Protein AF-X1R7K2-F1 (afdb_monomer_lite)

InterPro domains:
  IPR004323 Divalent ion tolerance protein, CutA [PF03091] (2-52)
  IPR004323 Divalent ion tolerance protein, CutA [PTHR23419] (3-52)
  IPR011322 Nitrogen regulatory PII-like, alpha/beta [SSF54913] (2-54)
  IPR015867 Nitrogen regulatory protein PII/ATP phosphoribosyltransferase, C-terminal [G3DSA:3.30.70.120] (1-55)

Sequence (55 aa):
KTEEWICIAKLRSEDYKRAESLIKENHPYDVPEIIAIPISSGNEDYLNWIRRETG

Structure (mmCIF, N/CA/C/O backbone):
data_AF-X1R7K2-F1
#
_entry.id   AF-X1R7K2-F1
#
loop_
_atom_site.group_PDB
_atom_site.id
_atom_site.type_symbol
_atom_site.label_atom_id
_atom_site.label_alt_id
_atom_site.label_comp_id
_atom_site.label_asym_id
_atom_site.label_entity_id
_atom_site.label_seq_id
_atom_site.pdbx_PDB_ins_code
_atom_site.Cartn_x
_atom_site.Cartn_y
_atom_site.Cartn_z
_atom_site.occupancy
_atom_site.B_iso_or_equiv
_atom_site.auth_seq_id
_atom_site.auth_comp_id
_atom_site.auth_asym_id
_atom_site.auth_atom_id
_atom_site.pdbx_PDB_model_num
ATOM 1 N N . LYS A 1 1 ? -6.690 17.040 20.888 1.00 63.44 1 LYS A N 1
ATOM 2 C CA . LYS A 1 1 ? -6.237 16.668 19.526 1.00 63.44 1 LYS A CA 1
ATOM 3 C C . LYS A 1 1 ? -5.424 15.397 19.669 1.00 63.44 1 LYS A C 1
ATOM 5 O O . LYS A 1 1 ? -4.658 15.337 20.621 1.00 63.44 1 LYS A O 1
ATOM 10 N N . THR A 1 2 ? -5.632 14.419 18.800 1.00 8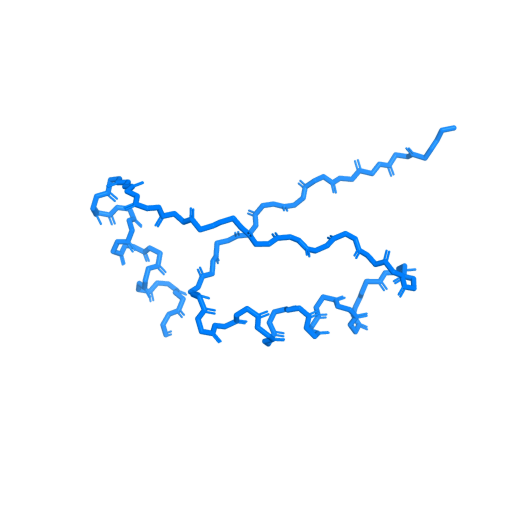2.19 2 THR A N 1
ATOM 11 C CA . THR A 1 2 ? -4.802 13.209 18.744 1.00 82.19 2 THR A CA 1
ATOM 12 C C . THR A 1 2 ? -3.652 13.473 17.777 1.00 82.19 2 THR A C 1
ATOM 14 O O . THR A 1 2 ? -3.855 14.160 16.776 1.00 82.19 2 THR A O 1
ATOM 17 N N . GLU A 1 3 ? -2.451 13.015 18.115 1.00 93.38 3 GLU A N 1
ATOM 18 C CA . GLU A 1 3 ? -1.304 13.035 17.207 1.00 93.38 3 GLU A CA 1
ATOM 19 C C . GLU A 1 3 ? -1.306 11.746 16.387 1.00 93.38 3 GLU A C 1
ATOM 21 O O . GLU A 1 3 ? -1.464 10.658 16.939 1.00 93.38 3 GLU A O 1
ATOM 26 N N . GLU A 1 4 ? -1.147 11.872 15.075 1.00 95.88 4 GLU A N 1
ATOM 27 C CA . GLU A 1 4 ? -1.176 10.759 14.128 1.00 95.88 4 GLU A CA 1
ATOM 28 C C . GLU A 1 4 ? -0.036 10.914 13.118 1.00 95.88 4 GLU A C 1
ATOM 30 O O . GLU A 1 4 ? 0.527 12.000 12.950 1.00 95.88 4 GLU A O 1
ATOM 35 N N . TRP A 1 5 ? 0.304 9.817 12.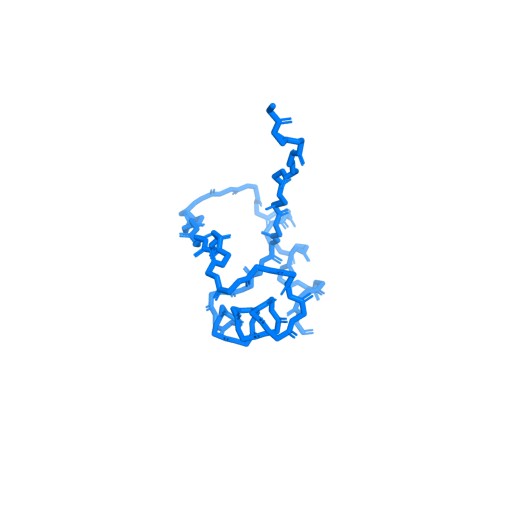441 1.00 95.56 5 TRP A N 1
ATOM 36 C CA . TRP A 1 5 ? 1.410 9.755 11.490 1.00 95.56 5 TRP A CA 1
ATOM 37 C C . TRP A 1 5 ? 0.921 9.267 10.131 1.00 95.56 5 TRP A C 1
ATOM 39 O O . TRP A 1 5 ? 0.194 8.281 10.045 1.00 95.56 5 TRP A O 1
ATOM 49 N N . ILE A 1 6 ? 1.376 9.923 9.063 1.00 96.69 6 ILE A N 1
ATOM 50 C CA . ILE A 1 6 ? 1.143 9.462 7.693 1.00 96.69 6 ILE A CA 1
ATOM 51 C C . ILE A 1 6 ? 2.275 8.529 7.273 1.00 96.69 6 ILE A C 1
ATOM 53 O O . ILE A 1 6 ? 3.446 8.915 7.246 1.00 96.69 6 ILE A O 1
ATOM 57 N N . CYS A 1 7 ? 1.907 7.312 6.884 1.00 97.19 7 CYS A N 1
ATOM 58 C CA . CYS A 1 7 ? 2.826 6.298 6.381 1.00 97.19 7 CYS A CA 1
ATOM 59 C C . CYS A 1 7 ? 2.680 6.154 4.862 1.00 97.19 7 CYS A C 1
ATOM 61 O O . CYS A 1 7 ? 1.589 5.902 4.360 1.00 97.19 7 CYS A O 1
ATOM 63 N N . ILE A 1 8 ? 3.790 6.261 4.120 1.00 97.62 8 ILE A N 1
ATOM 64 C CA . ILE A 1 8 ? 3.810 6.071 2.659 1.00 97.62 8 ILE A CA 1
ATOM 65 C C . ILE A 1 8 ? 4.658 4.849 2.306 1.00 97.62 8 ILE A C 1
ATOM 67 O O . ILE A 1 8 ? 5.884 4.942 2.164 1.00 97.62 8 ILE A O 1
ATOM 71 N N . ALA A 1 9 ? 3.992 3.718 2.093 1.00 96.62 9 ALA A N 1
ATOM 72 C CA . ALA A 1 9 ? 4.612 2.479 1.637 1.00 96.62 9 ALA A CA 1
ATOM 73 C C . ALA A 1 9 ? 4.626 2.374 0.103 1.00 96.62 9 ALA A C 1
ATOM 75 O O . ALA A 1 9 ? 3.786 2.954 -0.584 1.00 96.62 9 ALA A O 1
ATOM 76 N N . LYS A 1 10 ? 5.610 1.647 -0.438 1.00 97.00 10 LYS A N 1
ATOM 77 C CA . LYS A 1 10 ? 5.713 1.332 -1.868 1.00 97.00 10 LYS A CA 1
ATOM 78 C C . LYS A 1 10 ? 5.465 -0.159 -1.996 1.00 97.00 10 LYS A C 1
ATOM 80 O O . LYS A 1 10 ? 6.047 -0.941 -1.251 1.00 97.00 10 LYS A O 1
ATOM 85 N N . LEU A 1 11 ? 4.586 -0.525 -2.911 1.00 95.62 11 LEU A N 1
ATOM 86 C CA . LEU A 1 11 ? 4.172 -1.897 -3.138 1.00 95.62 11 LEU A CA 1
ATOM 87 C C . LEU A 1 11 ? 3.860 -2.095 -4.615 1.00 95.62 11 LEU A C 1
ATOM 89 O O . LEU A 1 11 ? 3.587 -1.128 -5.334 1.00 95.62 11 LEU A O 1
ATOM 93 N N . ARG A 1 12 ? 3.866 -3.351 -5.049 1.00 95.75 12 ARG A N 1
ATOM 94 C CA . ARG A 1 12 ? 3.301 -3.726 -6.340 1.00 95.75 12 ARG A CA 1
ATOM 95 C C . ARG A 1 12 ? 1.782 -3.749 -6.240 1.00 95.75 12 ARG A C 1
ATOM 97 O O . ARG A 1 12 ? 1.217 -4.005 -5.175 1.00 95.75 12 ARG A O 1
ATOM 104 N N . SER A 1 13 ? 1.113 -3.478 -7.355 1.00 95.88 13 SER A N 1
ATOM 105 C CA . SER A 1 13 ? -0.351 -3.450 -7.413 1.00 95.88 13 SER A CA 1
ATOM 106 C C . SER A 1 13 ? -0.984 -4.774 -6.988 1.00 95.88 13 SER A C 1
ATOM 108 O O . SER A 1 13 ? -2.008 -4.768 -6.306 1.00 95.88 13 SER A O 1
ATOM 110 N N . GLU A 1 14 ? -0.370 -5.899 -7.357 1.00 96.44 14 GLU A N 1
ATOM 111 C CA . GLU A 1 14 ? -0.854 -7.240 -7.029 1.00 96.44 14 GLU A CA 1
ATOM 112 C C . GLU A 1 14 ? -0.826 -7.546 -5.522 1.00 96.44 14 GLU A C 1
ATOM 114 O O . GLU A 1 14 ? -1.663 -8.308 -5.038 1.00 96.44 14 GLU A O 1
ATOM 119 N N . ASP A 1 15 ? 0.057 -6.897 -4.758 1.00 96.81 15 ASP A N 1
ATOM 120 C CA . ASP A 1 15 ? 0.219 -7.134 -3.320 1.00 96.81 15 ASP A CA 1
ATOM 121 C C . ASP A 1 15 ? -0.730 -6.302 -2.451 1.00 96.81 15 ASP A C 1
ATOM 123 O O . ASP A 1 15 ? -0.777 -6.490 -1.232 1.00 96.81 15 ASP A O 1
ATOM 127 N N . TYR A 1 16 ? -1.516 -5.396 -3.045 1.00 97.56 16 TYR A N 1
ATOM 128 C CA . TYR A 1 16 ? -2.359 -4.468 -2.287 1.00 97.56 16 TYR A CA 1
ATOM 129 C C . TYR A 1 16 ? -3.299 -5.180 -1.316 1.00 97.56 16 TYR A C 1
ATOM 131 O O . TYR A 1 16 ? -3.374 -4.800 -0.151 1.00 97.56 16 TYR A O 1
ATOM 139 N N . LYS A 1 17 ? -3.982 -6.242 -1.758 1.00 98.25 17 LYS A N 1
ATOM 140 C CA . LYS A 1 17 ? -4.926 -6.962 -0.891 1.00 98.25 17 LYS A CA 1
ATOM 141 C C . LYS A 1 17 ? -4.247 -7.640 0.287 1.00 98.25 17 LYS A 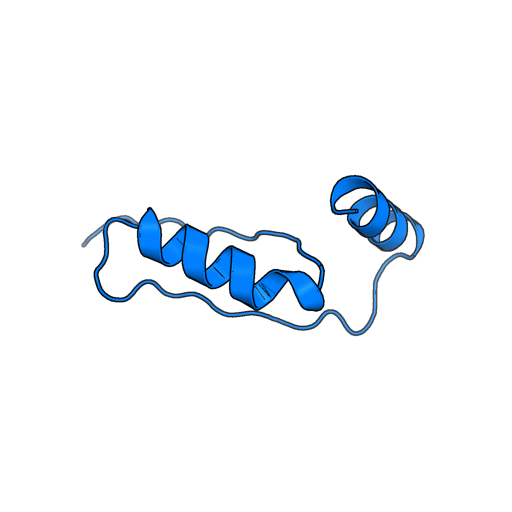C 1
ATOM 143 O O . LYS A 1 17 ? -4.783 -7.612 1.390 1.00 98.25 17 LYS A O 1
ATOM 148 N N . ARG A 1 18 ? -3.043 -8.171 0.079 1.00 97.69 18 ARG A N 1
ATOM 149 C CA . ARG A 1 18 ? -2.242 -8.739 1.162 1.00 97.69 18 ARG A CA 1
ATOM 150 C C . ARG A 1 18 ? -1.800 -7.657 2.149 1.00 97.69 18 ARG A C 1
ATOM 152 O O . ARG A 1 18 ? -1.924 -7.858 3.353 1.00 97.69 18 ARG A O 1
ATOM 159 N N . ALA A 1 19 ? -1.319 -6.516 1.655 1.00 97.50 19 ALA A N 1
ATOM 160 C CA . ALA A 1 19 ? -0.906 -5.396 2.498 1.00 97.50 19 ALA A CA 1
ATOM 161 C C . ALA A 1 19 ? -2.085 -4.806 3.295 1.00 97.50 19 ALA A C 1
ATOM 163 O O . ALA A 1 19 ? -1.952 -4.583 4.494 1.00 97.50 19 ALA A O 1
ATOM 164 N N . GLU A 1 20 ? -3.245 -4.610 2.660 1.00 98.31 20 GLU A N 1
ATOM 165 C CA . GLU A 1 20 ? -4.472 -4.120 3.301 1.00 98.31 20 GLU A CA 1
ATOM 166 C C . GLU A 1 20 ? -4.884 -5.018 4.477 1.00 98.31 20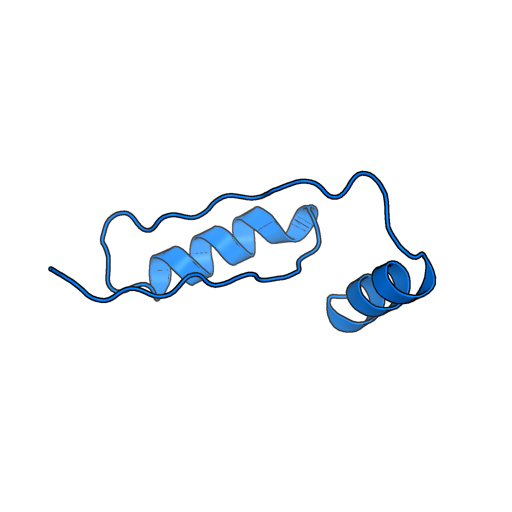 GLU A C 1
ATOM 168 O O . GLU A 1 20 ? -5.135 -4.511 5.572 1.00 98.31 20 GLU A O 1
ATOM 173 N N . SER A 1 21 ? -4.917 -6.339 4.271 1.00 98.31 21 SER A N 1
ATOM 174 C CA . SER A 1 21 ? -5.230 -7.307 5.329 1.00 98.31 21 SER A CA 1
ATOM 175 C C . SER A 1 21 ? -4.228 -7.246 6.479 1.00 98.31 21 SER A C 1
ATOM 177 O O . SER A 1 21 ? -4.639 -7.111 7.626 1.00 98.31 21 SER A O 1
ATOM 179 N N . LEU A 1 22 ? -2.924 -7.263 6.181 1.00 98.06 22 LEU A N 1
ATOM 180 C CA . LEU A 1 22 ? -1.882 -7.203 7.210 1.00 98.06 22 LEU A CA 1
ATOM 181 C C . LEU A 1 22 ? -1.944 -5.909 8.025 1.00 98.06 22 LEU A C 1
ATOM 183 O O . LEU A 1 22 ? -1.780 -5.946 9.242 1.00 98.06 22 LEU A O 1
ATOM 187 N N . ILE A 1 23 ? -2.196 -4.768 7.377 1.00 98.00 23 ILE A N 1
ATOM 188 C CA . ILE A 1 23 ? -2.369 -3.499 8.088 1.00 98.00 23 ILE A CA 1
ATOM 189 C C . ILE A 1 23 ? -3.597 -3.599 8.993 1.00 98.00 23 ILE A C 1
ATOM 191 O O . ILE A 1 23 ? -3.465 -3.339 10.180 1.00 98.00 23 ILE A O 1
ATOM 195 N N . LYS A 1 24 ? -4.757 -4.040 8.489 1.00 98.19 24 LYS A N 1
ATOM 196 C CA . LYS A 1 24 ? -5.981 -4.182 9.301 1.00 98.19 24 LYS A CA 1
ATOM 197 C C . LYS A 1 24 ? -5.802 -5.107 10.507 1.00 98.19 24 LYS A C 1
ATOM 199 O O . LYS A 1 24 ? -6.293 -4.788 11.579 1.00 98.19 24 LYS A O 1
ATOM 204 N N . GLU A 1 25 ? -5.086 -6.215 10.345 1.00 98.31 25 GLU A N 1
ATOM 205 C CA . GLU A 1 25 ? -4.818 -7.174 11.426 1.00 98.31 25 GLU A CA 1
ATOM 206 C C . GLU A 1 25 ? -3.930 -6.601 12.540 1.00 98.31 25 GLU A C 1
ATOM 208 O O . GLU A 1 25 ? -4.034 -7.035 13.684 1.00 98.31 25 GLU A O 1
ATOM 213 N N . ASN A 1 26 ? -3.058 -5.639 12.221 1.00 97.94 26 ASN A N 1
ATOM 214 C CA . ASN A 1 26 ? -2.059 -5.107 13.155 1.00 97.94 26 ASN A CA 1
ATOM 215 C C . ASN A 1 26 ? -2.318 -3.650 13.576 1.00 97.94 26 ASN A C 1
ATOM 217 O O . ASN A 1 26 ? -1.629 -3.138 14.460 1.00 97.94 26 ASN A O 1
ATOM 221 N N . HIS A 1 27 ? -3.266 -2.955 12.945 1.00 97.38 27 HIS A N 1
ATOM 222 C CA . HIS A 1 27 ? -3.544 -1.553 13.235 1.00 97.38 27 HIS A CA 1
ATOM 223 C C . HIS A 1 27 ? -4.397 -1.422 14.504 1.00 97.38 27 HIS A C 1
ATOM 225 O O . HIS A 1 27 ? -5.381 -2.141 14.656 1.00 97.38 27 HIS A O 1
ATOM 231 N N . PRO A 1 28 ? -4.112 -0.456 15.395 1.00 95.94 28 PRO A N 1
ATOM 232 C CA . PRO A 1 28 ? -4.887 -0.255 16.624 1.00 95.94 28 PRO A CA 1
ATOM 233 C C . PRO A 1 28 ? -6.308 0.298 16.413 1.00 95.94 28 PRO A C 1
ATOM 235 O O . PRO A 1 28 ? -7.014 0.518 17.392 1.00 95.94 28 PRO A O 1
ATOM 238 N N . TYR A 1 29 ? -6.714 0.595 15.176 1.00 97.06 29 TYR A N 1
ATOM 239 C CA . TYR A 1 29 ? -8.010 1.213 14.877 1.00 97.06 29 TYR A CA 1
ATOM 240 C C . TYR A 1 29 ? -8.914 0.194 14.202 1.00 97.06 29 TYR A C 1
ATOM 242 O O . TYR A 1 29 ? -8.454 -0.533 13.327 1.00 97.06 29 TYR A O 1
ATOM 250 N N . ASP A 1 30 ? -10.204 0.221 14.535 1.00 96.25 30 ASP A N 1
ATOM 251 C CA . ASP A 1 30 ? -11.204 -0.655 13.913 1.00 96.25 30 ASP A CA 1
ATOM 252 C C . ASP A 1 30 ? -11.345 -0.387 12.403 1.00 96.25 30 ASP A C 1
ATOM 254 O O . ASP A 1 30 ? -11.601 -1.296 11.614 1.00 96.25 30 ASP A O 1
ATOM 258 N N . VAL A 1 31 ? -11.168 0.875 11.989 1.00 96.88 31 VAL A N 1
ATOM 259 C CA . VAL A 1 31 ? -11.266 1.319 10.591 1.00 96.88 31 VAL A CA 1
ATOM 260 C C . VAL A 1 31 ? -10.084 2.245 10.257 1.00 96.88 31 VAL A C 1
ATOM 262 O O . VAL A 1 31 ? -10.221 3.465 10.354 1.00 96.88 31 VAL A O 1
ATOM 265 N N . PRO A 1 32 ? -8.904 1.701 9.903 1.00 97.31 32 PRO A N 1
ATOM 266 C CA . PRO A 1 32 ? -7.746 2.510 9.522 1.00 97.31 32 PRO A CA 1
ATOM 267 C C . PRO A 1 32 ? -7.903 3.133 8.125 1.00 97.31 32 PRO A C 1
ATOM 269 O O . PRO A 1 32 ? -8.520 2.542 7.235 1.00 97.31 32 PRO A O 1
ATOM 272 N N . GLU A 1 33 ? -7.289 4.298 7.899 1.00 97.75 33 GLU A N 1
ATOM 273 C CA . GLU A 1 33 ? -7.161 4.887 6.560 1.00 97.75 33 GLU A CA 1
ATOM 274 C C . GLU A 1 33 ? -6.125 4.103 5.738 1.00 97.75 33 GLU A C 1
ATOM 276 O O . GLU A 1 33 ? -4.939 4.080 6.064 1.00 97.75 33 GLU A O 1
ATOM 281 N N . ILE A 1 34 ? -6.569 3.447 4.660 1.00 98.19 34 ILE A N 1
ATOM 282 C CA . ILE A 1 34 ? -5.700 2.688 3.750 1.00 98.19 34 ILE A CA 1
ATOM 283 C C . ILE A 1 34 ? -6.103 2.999 2.307 1.00 98.19 34 ILE A C 1
ATOM 285 O O . ILE A 1 34 ? -7.102 2.486 1.801 1.00 98.19 34 ILE A O 1
ATOM 289 N N . ILE A 1 35 ? -5.307 3.819 1.620 1.00 97.69 35 ILE A N 1
ATOM 290 C CA . ILE A 1 35 ? -5.569 4.260 0.244 1.00 97.69 35 ILE A CA 1
ATOM 291 C C . ILE A 1 35 ? -4.371 3.911 -0.645 1.00 97.69 35 ILE A C 1
ATOM 293 O O . ILE A 1 35 ? -3.223 4.171 -0.290 1.00 97.69 35 ILE A O 1
ATOM 297 N N . ALA A 1 36 ? -4.638 3.339 -1.822 1.00 97.62 36 ALA A N 1
ATOM 298 C CA . ALA A 1 36 ? -3.632 3.121 -2.857 1.00 97.62 36 ALA A CA 1
ATOM 299 C C . ALA A 1 36 ? -3.706 4.222 -3.922 1.00 97.62 36 ALA A C 1
ATOM 301 O O . ALA A 1 36 ? -4.782 4.527 -4.435 1.00 97.62 36 ALA A O 1
ATOM 302 N N . ILE A 1 37 ? -2.551 4.777 -4.288 1.00 97.62 37 ILE A N 1
ATOM 303 C CA . ILE A 1 37 ? -2.418 5.779 -5.350 1.00 97.62 37 ILE A CA 1
ATOM 304 C C . ILE A 1 37 ? -1.580 5.162 -6.481 1.00 97.62 37 ILE A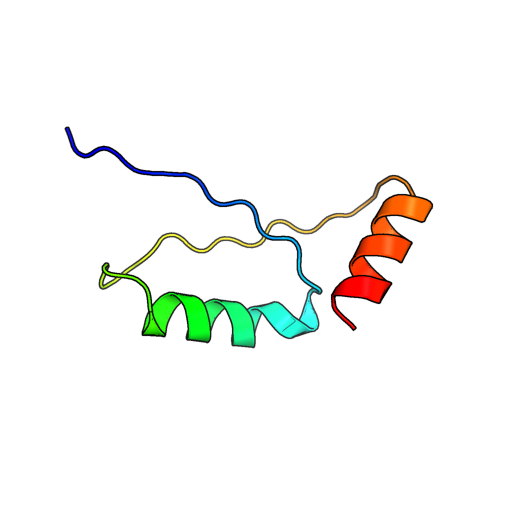 C 1
ATOM 306 O O . ILE A 1 37 ? -0.399 4.881 -6.263 1.00 97.62 37 ILE A O 1
ATOM 310 N N . PRO A 1 38 ? -2.152 4.923 -7.677 1.00 96.12 38 PRO A N 1
ATOM 311 C CA . PRO A 1 38 ? -1.409 4.359 -8.801 1.00 96.12 38 PRO A CA 1
ATOM 312 C C . PRO A 1 38 ? -0.308 5.301 -9.307 1.00 96.12 38 PRO A C 1
ATOM 314 O O . PRO A 1 38 ? -0.552 6.482 -9.546 1.00 96.12 38 PRO A O 1
ATOM 317 N N . ILE A 1 39 ? 0.893 4.763 -9.533 1.00 95.50 39 ILE A N 1
ATOM 318 C CA . ILE A 1 39 ? 1.999 5.486 -10.174 1.00 95.50 39 ILE A CA 1
ATOM 319 C C . ILE A 1 39 ? 1.931 5.231 -11.683 1.00 95.50 39 ILE A C 1
ATOM 321 O O . ILE A 1 39 ? 2.200 4.120 -12.135 1.00 95.50 39 ILE A O 1
ATOM 325 N N . SER A 1 40 ? 1.580 6.254 -12.466 1.00 95.75 40 SER A N 1
ATOM 326 C CA . SER A 1 40 ? 1.499 6.172 -13.934 1.00 95.75 40 SER A CA 1
ATOM 327 C C . SER A 1 40 ? 2.844 6.384 -14.638 1.00 95.75 40 SER A C 1
ATOM 329 O O . SER A 1 40 ? 3.045 5.895 -15.746 1.00 95.75 40 SER A O 1
ATOM 331 N N . SER A 1 41 ? 3.769 7.111 -14.008 1.00 95.94 41 SER A N 1
ATOM 332 C CA . SER A 1 41 ? 5.103 7.408 -14.539 1.00 95.94 41 SER A CA 1
ATOM 333 C C . SER A 1 41 ? 6.071 7.777 -13.414 1.00 95.94 41 SER A C 1
ATOM 335 O O . SER A 1 41 ? 5.649 8.305 -12.386 1.00 95.94 41 SER A O 1
ATOM 337 N N . GLY A 1 42 ? 7.366 7.547 -13.617 1.00 96.44 42 GLY A N 1
ATOM 338 C CA . GLY A 1 42 ? 8.420 7.890 -12.663 1.00 96.44 42 GLY A CA 1
ATOM 339 C C . GLY A 1 42 ? 9.806 7.608 -13.238 1.00 96.44 42 GLY A C 1
ATOM 340 O O . GLY A 1 42 ? 9.927 7.149 -14.372 1.00 96.44 42 GLY A O 1
ATOM 341 N N . ASN A 1 43 ? 10.855 7.877 -12.461 1.00 98.38 43 ASN A N 1
ATOM 342 C CA . ASN A 1 43 ? 12.220 7.520 -12.845 1.00 98.38 43 ASN A CA 1
ATOM 343 C C . ASN A 1 43 ? 12.357 5.991 -12.979 1.00 98.38 43 ASN A C 1
ATOM 345 O O . ASN A 1 43 ? 12.044 5.255 -12.043 1.00 98.38 43 ASN A O 1
ATOM 349 N N . GLU A 1 44 ? 12.812 5.525 -14.142 1.00 98.12 44 GLU A N 1
ATOM 350 C CA . GLU A 1 44 ? 12.816 4.101 -14.486 1.00 98.12 44 GLU A CA 1
ATOM 351 C C . GLU A 1 44 ? 13.705 3.266 -13.555 1.00 98.12 44 GLU A C 1
ATOM 353 O O . GLU A 1 44 ? 13.261 2.223 -13.072 1.00 98.12 44 GLU A O 1
ATOM 358 N N . ASP A 1 45 ? 14.903 3.754 -13.226 1.00 98.50 45 ASP A N 1
ATOM 359 C CA . ASP A 1 45 ? 15.832 3.070 -12.321 1.00 98.50 45 ASP A CA 1
ATOM 360 C C . ASP A 1 45 ? 15.236 2.891 -10.924 1.00 98.50 45 ASP A C 1
ATOM 362 O O . ASP A 1 45 ? 15.325 1.814 -10.332 1.00 98.50 45 ASP A O 1
ATOM 366 N N . TYR A 1 46 ? 14.558 3.917 -10.408 1.00 97.81 46 TYR A N 1
ATOM 367 C CA . TYR A 1 46 ? 13.895 3.850 -9.110 1.00 97.81 46 TYR A CA 1
ATOM 368 C C . TYR A 1 46 ? 12.712 2.875 -9.110 1.00 97.81 46 TYR A C 1
ATOM 370 O O . TYR A 1 46 ? 12.544 2.094 -8.171 1.00 97.81 46 TYR A O 1
ATOM 378 N N . LEU A 1 47 ? 11.905 2.868 -10.173 1.00 96.94 47 LEU A N 1
ATOM 379 C CA . LEU A 1 47 ? 10.802 1.913 -10.300 1.00 96.94 47 LEU A CA 1
ATOM 380 C C . LEU A 1 47 ? 11.316 0.473 -10.460 1.00 96.94 47 LEU A C 1
ATOM 382 O O . LEU A 1 47 ? 10.723 -0.451 -9.903 1.00 96.94 47 LEU A O 1
ATOM 386 N N . ASN A 1 48 ? 12.430 0.277 -11.171 1.00 96.50 48 ASN A N 1
ATOM 387 C CA . ASN A 1 48 ? 13.123 -1.010 -11.260 1.00 96.50 48 ASN A CA 1
ATOM 388 C C . ASN A 1 48 ? 13.655 -1.460 -9.897 1.00 96.50 48 ASN A C 1
ATOM 390 O O . ASN A 1 48 ? 13.494 -2.626 -9.536 1.00 96.50 48 ASN A O 1
ATOM 394 N N . TRP A 1 49 ? 14.233 -0.540 -9.124 1.00 97.38 49 TRP A N 1
ATOM 395 C CA . TRP A 1 49 ? 14.666 -0.809 -7.758 1.00 97.38 49 TRP A CA 1
ATOM 396 C C . TRP A 1 49 ? 13.492 -1.250 -6.874 1.00 97.38 49 TRP A C 1
ATOM 398 O O . TRP A 1 49 ? 13.571 -2.325 -6.288 1.00 97.38 49 TRP A O 1
ATOM 408 N N . ILE A 1 50 ? 12.370 -0.515 -6.859 1.00 96.56 50 ILE A N 1
ATOM 409 C CA . ILE A 1 50 ? 11.168 -0.918 -6.100 1.00 96.56 50 ILE A CA 1
ATOM 410 C C . ILE A 1 50 ? 10.720 -2.318 -6.511 1.00 96.56 50 ILE A C 1
ATOM 412 O O . ILE A 1 50 ? 10.494 -3.160 -5.644 1.00 96.56 50 ILE A O 1
ATOM 416 N N . ARG A 1 51 ? 10.603 -2.581 -7.821 1.00 94.81 51 ARG A N 1
ATOM 417 C CA . ARG A 1 51 ? 10.219 -3.905 -8.322 1.00 94.81 51 ARG A CA 1
ATOM 418 C C . ARG A 1 51 ? 11.152 -4.979 -7.776 1.00 94.81 51 ARG A C 1
ATOM 420 O O . ARG A 1 51 ? 10.657 -5.986 -7.295 1.00 94.81 51 ARG A O 1
ATOM 427 N N . ARG A 1 52 ? 12.468 -4.770 -7.793 1.00 96.69 52 ARG A N 1
ATOM 428 C CA . ARG A 1 52 ? 13.433 -5.750 -7.280 1.00 96.69 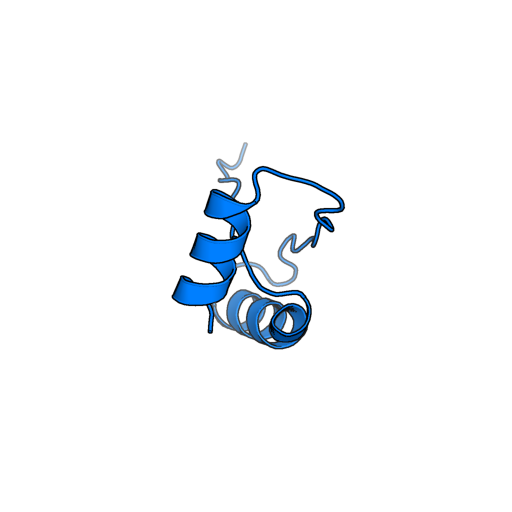52 ARG A CA 1
ATOM 429 C C . ARG A 1 52 ? 13.296 -5.998 -5.775 1.00 96.69 52 ARG A C 1
ATOM 431 O O . ARG A 1 52 ? 13.321 -7.150 -5.374 1.00 96.69 52 ARG A O 1
ATOM 438 N N . GLU A 1 53 ? 13.139 -4.953 -4.963 1.00 96.81 53 GLU A N 1
ATOM 439 C CA . GLU A 1 53 ? 13.063 -5.087 -3.494 1.00 96.81 53 GLU A CA 1
ATOM 440 C C . GLU A 1 53 ? 11.710 -5.627 -2.993 1.00 96.81 53 GLU A C 1
ATOM 442 O O . GLU A 1 53 ? 11.594 -6.048 -1.846 1.00 96.81 53 GLU A O 1
ATOM 447 N N . THR A 1 54 ? 10.676 -5.597 -3.837 1.00 92.38 54 THR A N 1
ATOM 448 C CA . THR A 1 54 ? 9.313 -6.067 -3.513 1.00 92.38 54 THR A CA 1
ATOM 449 C C . THR A 1 54 ? 8.931 -7.347 -4.259 1.00 92.38 54 THR A C 1
ATOM 451 O O . THR A 1 54 ? 7.755 -7.699 -4.305 1.00 92.38 54 THR A O 1
ATOM 454 N N . GLY A 1 55 ? 9.901 -7.991 -4.916 1.00 82.81 55 GLY A N 1
ATOM 455 C CA . GLY A 1 55 ? 9.713 -9.197 -5.723 1.00 82.81 55 GLY A CA 1
ATOM 456 C C . GLY A 1 55 ? 9.993 -10.505 -5.028 1.00 82.81 55 GLY A C 1
ATOM 457 O O . GLY A 1 55 ? 10.632 -10.493 -3.957 1.00 82.81 55 GLY A O 1
#

Foldseek 3Di:
DDDDDDDDDDADPVCLVVVVVVCCVPPPDVDDDDDDDDDPDDDPVVVVVSVVVHD

Secondary structure (DSSP, 8-state):
------------GGGHHHHHHHHHHH-SSSS------------HHHHHHHHHHT-

Radius of gyration: 13.62 Å; chains: 1; bounding box: 27×26×34 Å

pLDDT: mean 95.77, std 5.3, range [63.44, 98.5]

Organism: NCBI:txid412755